Protein AF-A0A1F7QMH3-F1 (afdb_monomer)

Foldseek 3Di:
DDDDDDPDPADEAEAEPDWGKDKDAAWHKYKYWFQAQWKKKKKADPVVLMIMITTHHQPDCPSVLVSLVVCLVPHPQLLRIAIEMEHNEQEDDPPDPDHSVSSVVSVVVSVVSSCVRRNDCPPRYDYHYHDAQWTKMWMQTSNVRDIDIDIGHPDPDPDDDPDDPDDPD

Nearest PDB structures (foldseek):
  2f9z-assembly2_D  TM=7.056E-01  e=4.232E-10  Thermotoga maritima MSB8
  6a0e-assembly2_B  TM=5.539E-01  e=1.037E-04  Homo sapiens
  6a0h-assembly2_B  TM=5.345E-01  e=3.168E-04  Homo sapiens
  1rv9-assembly1_A  TM=4.535E-01  e=3.562E-03  Neisseria meningitidis
  5wol-assembly1_A  TM=2.774E-01  e=1.142E+00  Coxiella burnetii RSA 493

Secondary structure (DSSP, 8-state):
----------EEEEE-SSSEEEEEESSEEEEEEEESSSEEEEEEETTTTEEEEEEE-TT--HHHHHHHHHHHHH-S-GGG-EEEEEE---S--TT----HHHHHHHHHHHHHHHHHHHS--TTTEEEEE--SSEEEEEEEETTTTEEEEEEEE----TTPPPPP-----

Sequenc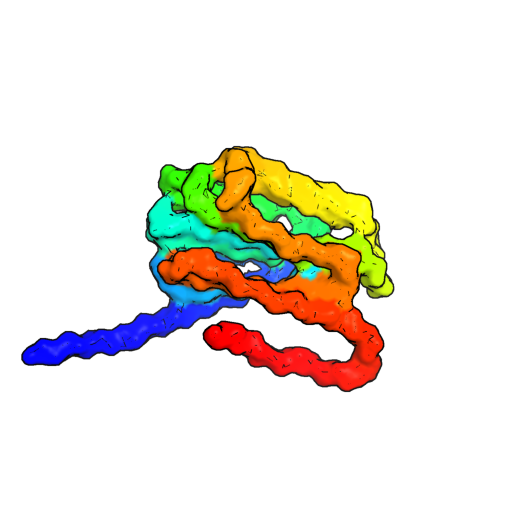e (169 aa):
MSKMSFPEEKKHIEVGGGDDWAKLKLAGVLETLGLGPCVGVGVYSKVPKIGFLGHFIVGNTEQLNTMLQDAEKEIRYPATAQLWVGGGSIAPLEDSELSNEMILEYRATIEQALEDTFGPLEGRIKRDWLNENSCIDCSLNVRTGEIHTEITPVIPDDNDPPPEHRTLY

Mean predicted aligned error: 8.27 Å

Radius of gyration: 16.83 Å; Cα contacts (8 Å, |Δi|>4): 346; chains: 1; bounding box: 57×29×47 Å

pLDDT: mean 84.66, std 18.2, range [36.84, 98.38]

Structure (mmCIF, N/CA/C/O backbone):
data_AF-A0A1F7QMH3-F1
#
_entry.id   AF-A0A1F7QMH3-F1
#
loop_
_atom_site.group_PDB
_atom_site.id
_atom_site.type_symbol
_atom_site.label_atom_id
_atom_site.label_alt_id
_atom_site.label_comp_id
_atom_site.label_asym_id
_atom_site.label_entity_id
_atom_site.label_seq_id
_atom_site.pdbx_PDB_ins_code
_atom_site.Cartn_x
_atom_site.Cartn_y
_atom_site.Cartn_z
_atom_site.occupancy
_atom_site.B_iso_or_equiv
_atom_site.auth_seq_id
_atom_site.auth_comp_id
_atom_site.auth_asym_id
_atom_site.auth_atom_id
_atom_site.pdbx_PDB_model_num
ATOM 1 N N . MET A 1 1 ? -41.278 -15.662 15.692 1.00 41.22 1 MET A N 1
ATOM 2 C CA . MET A 1 1 ? -40.803 -14.427 15.030 1.00 41.22 1 MET A CA 1
ATOM 3 C C . MET A 1 1 ? -39.423 -14.710 14.457 1.00 41.22 1 MET A C 1
ATOM 5 O O . MET A 1 1 ? -38.456 -14.705 15.208 1.00 41.22 1 MET A O 1
ATOM 9 N N . SER A 1 2 ? -39.334 -15.055 13.172 1.00 37.91 2 SER A N 1
ATOM 10 C CA . SER A 1 2 ? -38.044 -15.266 12.505 1.00 37.91 2 SER A CA 1
ATOM 11 C C . SER A 1 2 ? -37.464 -13.914 12.107 1.00 37.91 2 SER A C 1
ATOM 13 O O . SER A 1 2 ? -38.114 -13.161 11.385 1.00 37.91 2 SER A O 1
ATOM 15 N N . LYS A 1 3 ? -36.260 -13.591 12.593 1.00 42.34 3 LYS A N 1
ATOM 16 C CA . LYS A 1 3 ? -35.476 -12.466 12.074 1.00 42.34 3 LYS A CA 1
ATOM 17 C C . LYS A 1 3 ? -35.089 -12.801 10.636 1.00 42.34 3 LYS A C 1
ATOM 19 O O . LYS A 1 3 ? -34.299 -13.712 10.415 1.00 42.34 3 LYS A O 1
ATOM 24 N N . MET A 1 4 ? -35.662 -12.083 9.678 1.00 38.94 4 MET A N 1
ATOM 25 C CA . MET A 1 4 ? -35.128 -12.030 8.322 1.00 38.94 4 MET A CA 1
ATOM 26 C C . MET A 1 4 ? -33.786 -11.298 8.397 1.00 38.94 4 MET A C 1
ATOM 28 O O . MET A 1 4 ? -33.741 -10.106 8.693 1.00 38.94 4 MET A O 1
ATOM 32 N N . SER A 1 5 ? -32.688 -12.022 8.203 1.00 41.69 5 SER A N 1
ATOM 33 C CA . SER A 1 5 ? -31.398 -11.419 7.889 1.00 41.69 5 SER A CA 1
ATOM 34 C C . SER A 1 5 ? -31.404 -11.083 6.404 1.00 41.69 5 SER A C 1
ATOM 36 O O . SER A 1 5 ? -31.403 -11.986 5.568 1.00 41.69 5 SER A O 1
ATOM 38 N N . PHE A 1 6 ? -31.441 -9.796 6.078 1.00 39.28 6 PHE A N 1
ATOM 39 C CA . PHE A 1 6 ? -31.111 -9.336 4.736 1.00 39.28 6 PHE A CA 1
ATOM 40 C C . PHE A 1 6 ? -29.636 -9.679 4.475 1.00 39.28 6 PHE A C 1
ATOM 42 O O . PHE A 1 6 ? -28.812 -9.429 5.361 1.00 39.28 6 PHE A O 1
ATOM 49 N N . PRO A 1 7 ? -29.273 -10.276 3.328 1.00 45.81 7 PRO A N 1
ATOM 50 C CA . PRO A 1 7 ? -27.874 -10.341 2.945 1.00 45.81 7 PRO A CA 1
ATOM 51 C C . PRO A 1 7 ? -27.410 -8.896 2.745 1.00 45.81 7 PRO A C 1
ATOM 53 O O . PRO A 1 7 ? -27.923 -8.202 1.872 1.00 45.81 7 PRO A O 1
ATOM 56 N N . GLU A 1 8 ? -26.505 -8.409 3.597 1.00 52.53 8 GLU A N 1
ATOM 57 C CA . GLU A 1 8 ? -25.780 -7.171 3.307 1.00 52.53 8 GLU A CA 1
ATOM 58 C C . GLU A 1 8 ? -25.128 -7.348 1.933 1.00 52.53 8 GLU A C 1
ATOM 60 O O . GLU A 1 8 ? -24.309 -8.257 1.764 1.00 52.53 8 GLU A O 1
ATOM 65 N N . GLU A 1 9 ? -25.503 -6.522 0.953 1.00 49.78 9 GLU A N 1
ATOM 66 C CA . GLU A 1 9 ? -24.747 -6.415 -0.292 1.00 49.78 9 GLU A CA 1
ATOM 67 C C . GLU A 1 9 ? -23.282 -6.179 0.079 1.00 49.78 9 GLU A C 1
ATOM 69 O O . GLU A 1 9 ? -22.935 -5.194 0.739 1.00 49.78 9 GLU A O 1
ATOM 74 N N . LYS A 1 10 ? -22.411 -7.122 -0.291 1.00 62.44 10 LYS A N 1
ATOM 75 C CA . LYS A 1 10 ? -20.970 -6.932 -0.154 1.00 62.44 10 LYS A CA 1
ATOM 76 C C . LYS A 1 10 ? -20.598 -5.776 -1.078 1.00 62.44 10 LYS A C 1
ATOM 78 O O . LYS A 1 10 ? -20.605 -5.938 -2.293 1.00 62.44 10 LYS A O 1
ATOM 83 N N . LYS A 1 11 ? -20.291 -4.610 -0.509 1.00 78.25 11 LYS A N 1
ATOM 84 C CA . LYS A 1 11 ? -19.798 -3.471 -1.283 1.00 78.25 11 LYS A CA 1
ATOM 85 C C . LYS A 1 11 ? -18.439 -3.842 -1.886 1.00 78.25 11 LYS A C 1
ATOM 87 O O . LYS A 1 11 ? -17.523 -4.177 -1.140 1.00 78.25 11 LYS A O 1
ATOM 92 N N . HIS A 1 12 ? -18.330 -3.805 -3.208 1.00 83.00 12 HIS A N 1
ATOM 93 C CA . HIS A 1 12 ? -17.076 -3.985 -3.937 1.00 83.00 12 HIS A CA 1
ATOM 94 C C . HIS A 1 12 ? -16.700 -2.645 -4.576 1.00 83.00 12 HIS A C 1
ATOM 96 O O . HIS A 1 12 ? -17.570 -1.991 -5.154 1.00 83.00 12 HIS A O 1
ATOM 102 N N . ILE A 1 13 ? -15.458 -2.197 -4.398 1.00 85.19 13 ILE A N 1
ATOM 103 C CA . ILE A 1 13 ? -14.935 -0.974 -5.014 1.00 85.19 13 ILE A CA 1
ATOM 104 C C . ILE A 1 13 ? -13.633 -1.331 -5.724 1.00 85.19 13 ILE A C 1
ATOM 106 O O . ILE A 1 13 ? -12.666 -1.704 -5.065 1.00 85.19 13 ILE A O 1
ATOM 110 N N . GLU A 1 14 ? -13.628 -1.169 -7.041 1.00 84.25 14 GLU A N 1
ATOM 111 C CA . GLU A 1 14 ? -12.420 -1.209 -7.858 1.00 84.25 14 GLU A CA 1
ATOM 112 C C . GLU A 1 14 ? -11.761 0.176 -7.847 1.00 84.25 14 GLU A C 1
ATOM 114 O O . GLU A 1 14 ? -12.428 1.200 -8.025 1.00 84.25 14 GLU A O 1
ATOM 119 N N . VAL A 1 15 ? -10.457 0.202 -7.598 1.00 80.94 15 VAL A N 1
ATOM 120 C CA . VAL A 1 15 ? -9.587 1.371 -7.691 1.00 80.94 15 VAL A CA 1
ATOM 121 C C . VAL A 1 15 ? -8.932 1.315 -9.062 1.00 80.94 15 VAL A C 1
ATOM 123 O O . VAL A 1 15 ? -8.080 0.464 -9.318 1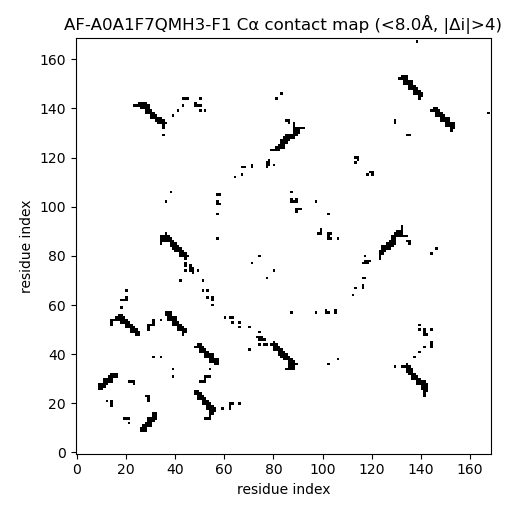.00 80.94 15 VAL A O 1
ATOM 126 N N . GLY A 1 16 ? -9.380 2.195 -9.955 1.00 72.81 16 GLY A N 1
ATOM 127 C CA . GLY A 1 16 ? -8.867 2.259 -11.317 1.00 72.81 16 GLY A CA 1
ATOM 128 C C . GLY A 1 16 ? -7.410 2.723 -11.374 1.00 72.81 16 GLY A C 1
ATOM 129 O O . GLY A 1 16 ? -6.897 3.354 -10.450 1.00 72.81 16 GLY A O 1
ATOM 130 N N . GLY A 1 17 ? -6.748 2.438 -12.496 1.00 66.44 17 GLY A N 1
ATOM 131 C CA . GLY A 1 17 ? -5.461 3.055 -12.815 1.00 66.44 17 GLY A CA 1
ATOM 132 C C . GLY A 1 17 ? -5.614 4.565 -13.030 1.00 66.44 17 GLY A C 1
ATOM 133 O O . GLY A 1 17 ? -6.639 5.020 -13.537 1.00 66.44 17 GLY A O 1
ATOM 134 N N . GLY A 1 18 ? -4.592 5.344 -12.665 1.00 72.00 18 GLY A N 1
ATOM 135 C CA . GLY A 1 18 ? -4.624 6.806 -12.813 1.00 72.00 18 GLY A CA 1
ATOM 136 C C . GLY A 1 18 ? -4.284 7.610 -11.561 1.00 72.00 18 GLY A C 1
ATOM 137 O O . GLY A 1 18 ? -4.677 8.769 -11.500 1.00 72.00 18 GLY A O 1
ATOM 138 N N . ASP A 1 19 ? -3.549 7.023 -10.609 1.00 82.88 19 ASP A N 1
ATOM 139 C CA . ASP A 1 19 ? -3.194 7.666 -9.337 1.00 82.88 19 ASP A CA 1
ATOM 140 C C . ASP A 1 19 ? -4.435 7.939 -8.471 1.00 82.88 19 ASP A C 1
ATOM 142 O O . ASP A 1 19 ? -4.782 9.079 -8.183 1.00 82.88 19 ASP A O 1
ATOM 146 N N . ASP A 1 20 ? -5.146 6.876 -8.089 1.00 92.38 20 ASP A N 1
ATOM 147 C CA . ASP A 1 20 ? -6.406 6.958 -7.338 1.00 92.38 20 ASP A CA 1
ATOM 148 C C . ASP A 1 20 ? -6.393 6.026 -6.119 1.00 92.38 20 ASP A C 1
ATOM 150 O O . ASP A 1 20 ? -5.569 5.112 -5.998 1.00 92.38 20 ASP A O 1
ATOM 154 N N . TRP A 1 21 ? -7.309 6.260 -5.183 1.00 97.00 21 TRP A N 1
ATOM 155 C CA . TRP A 1 21 ? -7.466 5.442 -3.990 1.00 97.00 21 TRP A CA 1
ATOM 156 C C . TRP A 1 21 ? -8.901 5.435 -3.475 1.00 97.00 21 TRP A C 1
ATOM 158 O O . TRP A 1 21 ? -9.675 6.379 -3.624 1.00 97.00 21 TRP A O 1
ATOM 168 N N . ALA A 1 22 ? -9.251 4.352 -2.789 1.00 96.56 22 ALA A N 1
ATOM 169 C CA . ALA A 1 22 ? -10.549 4.188 -2.164 1.00 96.56 22 ALA A CA 1
ATOM 170 C C . ALA A 1 22 ? -10.431 3.872 -0.676 1.00 96.56 22 ALA A C 1
ATOM 172 O O . ALA A 1 22 ? -9.462 3.291 -0.185 1.00 96.56 22 ALA A O 1
ATOM 173 N N . LYS A 1 23 ? -11.501 4.221 0.036 1.00 96.12 23 LYS A N 1
ATOM 174 C CA . LYS A 1 23 ? -11.716 3.929 1.452 1.00 96.12 23 LYS A CA 1
ATOM 175 C C . LYS A 1 23 ? -13.013 3.162 1.634 1.00 96.12 23 LYS A C 1
ATOM 177 O O . LYS A 1 23 ? -14.039 3.479 1.025 1.00 96.12 23 LYS A O 1
ATOM 182 N N . LEU A 1 24 ? -13.006 2.217 2.568 1.00 95.56 24 LEU A N 1
ATOM 183 C CA . LEU A 1 24 ? -14.193 1.460 2.940 1.00 95.56 24 LEU A CA 1
ATOM 184 C C . LEU A 1 24 ? -14.236 1.164 4.445 1.00 95.56 24 LEU A C 1
ATOM 186 O O . LEU A 1 24 ? -13.216 0.894 5.071 1.00 95.56 24 LEU A O 1
ATOM 190 N N . LYS A 1 25 ? -15.438 1.202 5.034 1.00 92.25 25 LYS A N 1
ATOM 191 C CA . LYS A 1 25 ? -15.704 0.878 6.447 1.00 92.25 25 LYS A CA 1
ATOM 192 C C . LYS A 1 25 ? -16.576 -0.374 6.562 1.00 92.25 25 LYS A C 1
ATOM 194 O O . LYS A 1 25 ? -17.423 -0.616 5.706 1.00 92.25 25 LYS A O 1
ATOM 199 N N . LEU A 1 26 ? -16.427 -1.100 7.674 1.00 80.75 26 LEU A N 1
ATOM 200 C CA . LEU A 1 26 ? -17.253 -2.239 8.115 1.00 80.75 26 LEU A CA 1
ATOM 201 C C . LEU A 1 26 ? -17.134 -3.529 7.289 1.00 80.75 26 LEU A C 1
ATOM 203 O O . LEU A 1 26 ? -16.694 -4.548 7.827 1.00 80.75 26 LEU A O 1
ATOM 207 N N . ALA A 1 27 ? -17.589 -3.534 6.036 1.00 82.81 27 ALA A N 1
ATOM 208 C CA . ALA A 1 27 ? -17.649 -4.748 5.231 1.00 82.81 27 ALA A CA 1
ATOM 209 C C . ALA A 1 27 ? -17.642 -4.467 3.728 1.00 82.81 27 ALA A C 1
ATOM 211 O O . ALA A 1 27 ? -18.449 -3.691 3.223 1.00 82.81 27 ALA A O 1
ATOM 212 N N . GLY A 1 28 ? -16.773 -5.191 3.031 1.00 90.75 28 GLY A N 1
ATOM 213 C CA . GLY A 1 28 ? -16.681 -5.227 1.581 1.00 90.75 28 GLY A CA 1
ATOM 214 C C . GLY A 1 28 ? -15.238 -5.433 1.135 1.00 90.75 28 GLY A C 1
ATOM 215 O O . GLY A 1 28 ? -14.376 -5.726 1.970 1.00 90.75 28 GLY A O 1
ATOM 216 N N . VAL A 1 29 ? -15.009 -5.311 -0.164 1.00 94.44 29 VAL A N 1
ATOM 217 C CA . VAL A 1 29 ? -13.710 -5.540 -0.800 1.00 94.44 29 VAL A CA 1
ATOM 218 C C . VAL A 1 29 ? -13.282 -4.258 -1.506 1.00 94.44 29 VAL A C 1
ATOM 220 O O . VAL A 1 29 ? -14.098 -3.613 -2.168 1.00 94.44 29 VAL A O 1
ATOM 223 N N . LEU A 1 30 ? -12.029 -3.870 -1.299 1.00 96.06 30 LEU A N 1
ATOM 224 C CA . LEU A 1 30 ? -11.327 -2.913 -2.146 1.00 96.06 30 LEU A CA 1
ATOM 225 C C . LEU A 1 30 ? -10.436 -3.717 -3.085 1.00 96.06 30 LEU A C 1
ATOM 227 O O . LEU A 1 30 ? -9.751 -4.617 -2.607 1.00 96.06 30 LEU A O 1
ATOM 231 N N . GLU A 1 31 ? -10.432 -3.402 -4.369 1.00 95.81 31 GLU A N 1
ATOM 232 C CA . GLU A 1 31 ? -9.641 -4.116 -5.369 1.00 95.81 31 GLU A CA 1
ATOM 233 C C . GLU A 1 31 ? -8.859 -3.137 -6.240 1.00 95.81 31 GLU A C 1
ATOM 235 O O . GLU A 1 31 ? -9.332 -2.040 -6.517 1.00 95.81 31 GLU A O 1
ATOM 240 N N . THR A 1 32 ? -7.654 -3.517 -6.643 1.00 94.62 32 THR A N 1
ATOM 241 C CA . THR A 1 32 ? -6.866 -2.838 -7.672 1.00 94.62 32 THR A CA 1
ATOM 242 C C . THR A 1 32 ? -6.236 -3.896 -8.562 1.00 94.62 32 THR A C 1
ATOM 244 O O . THR A 1 32 ? -5.787 -4.933 -8.068 1.00 94.62 32 THR A O 1
ATOM 247 N N . LEU A 1 33 ? -6.227 -3.645 -9.867 1.00 92.81 33 LEU A N 1
ATOM 248 C CA . LEU A 1 33 ? -5.803 -4.605 -10.880 1.00 92.81 33 LEU A CA 1
ATOM 249 C C . LEU A 1 33 ? -4.625 -4.051 -11.687 1.00 92.81 33 LEU A C 1
ATOM 251 O O . LEU A 1 33 ? -4.460 -2.836 -11.830 1.00 92.81 33 LEU A O 1
ATOM 255 N N . GLY A 1 34 ? -3.827 -4.949 -12.254 1.00 90.50 34 GLY A N 1
ATOM 256 C CA . GLY A 1 34 ? -2.835 -4.635 -13.272 1.00 90.50 34 GLY A CA 1
ATOM 257 C C . GLY A 1 34 ? -1.657 -3.804 -12.770 1.00 90.50 34 GLY A C 1
ATOM 258 O O . GLY A 1 34 ? -1.144 -2.974 -13.520 1.00 90.50 34 GLY A O 1
ATOM 259 N N . LEU A 1 35 ? -1.208 -3.992 -11.523 1.00 91.56 35 LEU A N 1
ATOM 260 C CA . LEU A 1 35 ? -0.046 -3.272 -10.991 1.00 91.56 35 LEU A CA 1
ATOM 261 C C . LEU A 1 35 ? 1.252 -3.839 -11.581 1.00 91.56 35 LEU A C 1
ATOM 263 O O . LEU A 1 35 ? 1.930 -4.659 -10.962 1.00 91.56 35 LEU A O 1
ATOM 267 N N . GLY A 1 36 ? 1.571 -3.421 -12.805 1.00 89.69 36 GLY A N 1
ATOM 268 C CA . GLY A 1 36 ? 2.874 -3.626 -13.434 1.00 89.69 36 GLY A CA 1
ATOM 269 C C . GLY A 1 36 ? 3.880 -2.610 -12.887 1.00 89.69 36 GLY A C 1
ATOM 270 O O . GLY A 1 36 ? 4.357 -2.782 -11.766 1.00 89.69 36 GLY A O 1
ATOM 271 N N . PRO A 1 37 ? 4.192 -1.522 -13.617 1.00 89.19 37 PRO A N 1
ATOM 272 C CA . PRO A 1 37 ? 5.086 -0.471 -13.124 1.00 89.19 37 PRO A CA 1
ATOM 273 C C . PRO A 1 37 ? 4.447 0.391 -12.022 1.00 89.19 37 PRO A C 1
ATOM 275 O O . PRO A 1 37 ? 5.166 0.994 -11.232 1.00 89.19 37 PRO A O 1
ATOM 278 N N . CYS A 1 38 ? 3.115 0.445 -11.938 1.00 92.88 38 CYS A N 1
ATOM 279 C CA . CYS A 1 38 ? 2.395 1.122 -10.859 1.00 92.88 38 CYS A CA 1
ATOM 280 C C . CYS A 1 38 ? 2.575 0.403 -9.517 1.00 92.88 38 CYS A C 1
ATOM 282 O O . CYS A 1 38 ? 2.837 -0.800 -9.473 1.00 92.88 38 CYS A O 1
ATOM 284 N N . VAL A 1 39 ? 2.379 1.125 -8.413 1.00 95.56 39 VAL A N 1
ATOM 285 C CA . VAL A 1 39 ? 2.470 0.570 -7.059 1.00 95.56 39 VAL A CA 1
ATOM 286 C C . VAL A 1 39 ? 1.118 0.606 -6.363 1.00 95.56 39 VAL A C 1
ATOM 288 O O . VAL A 1 39 ? 0.468 1.645 -6.279 1.00 95.56 39 VAL A O 1
ATOM 291 N N . GLY A 1 40 ? 0.719 -0.535 -5.815 1.00 97.31 40 GLY A N 1
ATOM 292 C CA . GLY A 1 40 ? -0.419 -0.638 -4.919 1.00 97.31 40 GLY A CA 1
ATOM 293 C C . GLY A 1 40 ? -0.004 -0.408 -3.472 1.00 97.31 40 GLY A C 1
ATOM 294 O O . GLY A 1 40 ? 1.026 -0.927 -3.038 1.00 97.31 40 GLY A O 1
ATOM 295 N N . VAL A 1 41 ? -0.819 0.325 -2.709 1.00 98.38 41 VAL A N 1
ATOM 296 C CA . VAL A 1 41 ? -0.643 0.468 -1.253 1.00 98.38 41 VAL A CA 1
ATOM 297 C C . VAL A 1 41 ? -1.958 0.184 -0.546 1.00 98.38 41 VAL A C 1
ATOM 299 O O . VAL A 1 41 ? -2.982 0.788 -0.856 1.00 98.38 41 VAL A O 1
ATOM 302 N N . GLY A 1 42 ? -1.924 -0.731 0.419 1.00 98.06 42 GLY A N 1
ATOM 303 C CA . GLY A 1 42 ? -3.066 -1.141 1.225 1.00 98.06 42 GLY A CA 1
ATOM 304 C C . GLY A 1 42 ? -2.840 -0.842 2.702 1.00 98.06 42 GLY A C 1
ATOM 305 O O . GLY A 1 42 ? -1.783 -1.148 3.253 1.00 98.06 42 GLY A O 1
ATOM 306 N N . VAL A 1 43 ? -3.851 -0.281 3.363 1.00 98.19 43 VAL A N 1
ATOM 307 C CA . VAL A 1 43 ? -3.851 -0.033 4.810 1.00 98.19 43 VAL A CA 1
ATOM 308 C C . VAL A 1 43 ? -5.139 -0.577 5.399 1.00 98.19 43 VAL A C 1
ATOM 310 O O . VAL A 1 43 ? -6.232 -0.196 4.987 1.00 98.19 43 VAL A O 1
ATOM 313 N N . TYR A 1 44 ? -5.032 -1.429 6.412 1.00 97.56 44 TYR A N 1
ATOM 314 C CA . TYR A 1 44 ? -6.183 -1.939 7.143 1.00 97.56 44 TYR A CA 1
ATOM 315 C C . TYR A 1 44 ? -6.023 -1.738 8.645 1.00 97.56 44 TYR A C 1
ATOM 317 O O . TYR A 1 44 ? -4.995 -2.061 9.236 1.00 97.56 44 TYR A O 1
ATOM 325 N N . SER A 1 45 ? -7.088 -1.270 9.292 1.00 96.06 45 SER A N 1
ATOM 326 C CA . SER A 1 45 ? -7.190 -1.246 10.746 1.00 96.06 45 SER A CA 1
ATOM 327 C C . SER A 1 45 ? -8.414 -2.011 11.215 1.00 96.06 45 SER A C 1
ATOM 329 O O . SER A 1 45 ? -9.546 -1.674 10.871 1.00 96.06 45 SER A O 1
ATOM 331 N N . LYS A 1 46 ? -8.199 -2.985 12.106 1.00 93.62 46 LYS A N 1
ATOM 332 C CA . LYS A 1 46 ? -9.261 -3.783 12.738 1.00 93.62 46 LYS A CA 1
ATOM 333 C C . LYS A 1 46 ? -10.176 -2.962 13.654 1.00 93.62 46 LYS A C 1
ATOM 335 O O . LYS A 1 46 ? -11.324 -3.347 13.871 1.00 93.62 46 LYS A O 1
ATOM 340 N N . VAL A 1 47 ? -9.687 -1.840 14.190 1.00 91.12 47 VAL A N 1
ATOM 341 C CA . VAL A 1 47 ? -10.436 -0.917 15.059 1.00 91.12 47 VAL A CA 1
ATOM 342 C C . VAL A 1 47 ? -10.103 0.514 14.613 1.00 91.12 47 VAL A C 1
ATOM 344 O O . VAL A 1 47 ? -9.044 1.025 14.979 1.00 91.12 47 VAL A O 1
ATOM 347 N N . PRO A 1 48 ? -10.966 1.167 13.809 1.00 91.38 48 PRO A N 1
ATOM 348 C CA . PRO A 1 48 ? -12.428 0.995 13.755 1.00 91.38 48 PRO A CA 1
ATOM 349 C C . PRO A 1 48 ? -12.996 0.028 12.690 1.00 91.38 48 PRO A C 1
ATOM 351 O O . PRO A 1 48 ? -14.197 0.075 12.442 1.00 91.38 48 PRO A O 1
ATOM 354 N N . LYS A 1 49 ? -12.194 -0.861 12.091 1.00 94.12 49 LYS A N 1
ATOM 355 C CA . LYS A 1 49 ? -12.573 -1.703 10.935 1.00 94.12 49 LYS A CA 1
ATOM 356 C C . LYS A 1 49 ? -12.771 -0.869 9.671 1.00 94.12 49 LYS A C 1
ATOM 358 O O . LYS A 1 49 ? -13.890 -0.609 9.218 1.00 94.12 49 LYS A O 1
ATOM 363 N N . ILE A 1 50 ? -11.638 -0.439 9.136 1.00 96.12 50 ILE A N 1
ATOM 364 C CA . ILE A 1 50 ? -11.523 0.437 7.976 1.00 96.12 50 ILE A CA 1
ATOM 365 C C . ILE A 1 50 ? -10.363 -0.031 7.100 1.00 96.12 50 ILE A C 1
ATOM 367 O O . ILE A 1 50 ? -9.345 -0.489 7.623 1.00 96.12 50 ILE A O 1
ATOM 371 N N . GLY A 1 51 ? -10.544 0.059 5.787 1.00 97.50 51 GLY A N 1
ATOM 372 C CA . GLY A 1 51 ? -9.529 -0.250 4.792 1.00 97.50 51 GLY A CA 1
ATOM 373 C C . GLY A 1 51 ? -9.347 0.902 3.813 1.00 97.50 51 GLY A C 1
ATOM 374 O O . GLY A 1 51 ? -10.308 1.613 3.504 1.00 97.50 51 GLY A O 1
ATOM 375 N N . PHE A 1 52 ? -8.119 1.039 3.337 1.00 98.25 52 PHE A N 1
ATOM 376 C CA . PHE A 1 52 ? -7.686 1.941 2.284 1.00 98.25 52 PHE A CA 1
ATOM 377 C C . PHE A 1 52 ? -6.896 1.120 1.272 1.00 98.25 52 PHE A C 1
ATOM 379 O O . PHE A 1 52 ? -6.119 0.246 1.666 1.00 98.25 52 PHE A O 1
ATOM 386 N N . LEU A 1 53 ? -7.105 1.387 -0.008 1.00 98.31 53 LEU A N 1
ATOM 387 C CA . LEU A 1 53 ? -6.352 0.774 -1.093 1.00 98.31 53 LEU A CA 1
ATOM 388 C C . LEU A 1 53 ? -6.149 1.824 -2.174 1.00 98.31 53 LEU A C 1
ATOM 390 O O . LEU A 1 53 ? -7.106 2.503 -2.542 1.00 98.31 53 LEU A O 1
ATOM 394 N N . GLY A 1 54 ? -4.923 1.952 -2.660 1.00 97.31 54 GLY A N 1
ATOM 395 C CA . GLY A 1 54 ? -4.582 2.878 -3.730 1.00 97.31 54 GLY A CA 1
ATOM 396 C C . GLY A 1 54 ? -3.760 2.228 -4.829 1.00 97.31 54 GLY A C 1
ATOM 397 O O . GLY A 1 54 ? -3.098 1.213 -4.600 1.00 97.31 54 GLY A O 1
ATOM 398 N N . HIS A 1 55 ? -3.829 2.837 -6.008 1.00 97.12 55 HIS A N 1
ATOM 399 C CA . HIS A 1 55 ? -3.098 2.493 -7.219 1.00 97.12 55 HIS A CA 1
ATOM 400 C C . HIS A 1 55 ? -2.330 3.737 -7.668 1.00 97.12 55 HIS A C 1
ATOM 402 O O . HIS A 1 55 ? -2.915 4.651 -8.247 1.00 97.12 55 HIS A O 1
ATOM 408 N N . PHE A 1 56 ? -1.021 3.763 -7.431 1.00 95.19 56 PHE A N 1
ATOM 409 C CA . PHE A 1 56 ? -0.196 4.954 -7.625 1.00 95.19 56 PHE A CA 1
ATOM 410 C C . PHE A 1 56 ? 0.771 4.796 -8.791 1.00 95.19 56 PHE A C 1
ATOM 412 O O . PHE A 1 56 ? 1.403 3.749 -8.971 1.00 95.19 56 PHE A O 1
ATOM 419 N N . ILE A 1 57 ? 0.896 5.860 -9.579 1.00 91.88 57 ILE A N 1
ATOM 420 C CA . ILE A 1 57 ? 1.850 5.921 -10.685 1.00 91.88 57 ILE A CA 1
ATOM 421 C C . ILE A 1 57 ? 3.208 6.354 -10.126 1.00 91.88 57 ILE A C 1
ATOM 423 O O . ILE A 1 57 ? 3.306 7.308 -9.351 1.00 91.88 57 ILE A O 1
ATOM 427 N N . VAL A 1 58 ? 4.271 5.661 -10.538 1.00 87.94 58 VAL A N 1
ATOM 428 C CA . VAL A 1 58 ? 5.645 5.979 -10.129 1.00 87.94 58 VAL A CA 1
ATOM 429 C C . VAL A 1 58 ? 5.970 7.439 -10.435 1.00 87.94 58 VAL A C 1
ATOM 431 O O . VAL A 1 58 ? 5.732 7.930 -11.536 1.00 87.94 58 VAL A O 1
ATOM 434 N N . GLY A 1 59 ? 6.541 8.126 -9.448 1.00 83.44 59 GLY A N 1
ATOM 435 C CA . GLY A 1 59 ? 6.947 9.527 -9.564 1.00 83.44 59 GLY A CA 1
ATOM 436 C C . GLY A 1 59 ? 5.905 10.544 -9.089 1.00 83.44 59 GLY A C 1
ATOM 437 O O . GLY A 1 59 ? 6.268 11.706 -8.920 1.00 83.44 59 GLY A O 1
ATOM 438 N N . ASN A 1 60 ? 4.664 10.137 -8.791 1.00 87.50 60 ASN A N 1
ATOM 439 C CA . ASN A 1 60 ? 3.689 10.993 -8.107 1.00 87.50 60 ASN A CA 1
ATOM 440 C C . ASN A 1 60 ? 3.388 10.469 -6.698 1.00 87.50 60 ASN A C 1
ATOM 442 O O . ASN A 1 60 ? 3.086 9.296 -6.519 1.00 87.50 60 ASN A O 1
ATOM 446 N N . THR A 1 61 ? 3.468 11.322 -5.676 1.00 91.62 61 THR A N 1
ATOM 447 C CA . THR A 1 61 ? 3.139 10.953 -4.285 1.00 91.62 61 THR A CA 1
ATOM 448 C C . THR A 1 61 ? 1.983 11.761 -3.707 1.00 91.62 61 THR A C 1
ATOM 450 O O . THR A 1 61 ? 1.620 11.556 -2.552 1.00 91.62 61 THR A O 1
ATOM 453 N N . GLU A 1 62 ? 1.374 12.674 -4.467 1.00 94.06 62 GLU A N 1
ATOM 454 C CA . GLU A 1 62 ? 0.328 13.561 -3.945 1.00 94.06 62 GLU A CA 1
ATOM 455 C C . GLU A 1 62 ? -0.897 12.779 -3.445 1.00 94.06 62 GLU A C 1
ATOM 457 O O . GLU A 1 62 ? -1.350 12.974 -2.310 1.00 94.06 62 GLU A O 1
ATOM 462 N N . GLN A 1 63 ? -1.402 11.847 -4.259 1.00 95.56 63 GLN A N 1
ATOM 463 C CA . GLN A 1 63 ? -2.571 11.041 -3.902 1.00 95.56 63 GLN A CA 1
ATOM 464 C C . GLN A 1 63 ? -2.244 10.008 -2.827 1.00 95.56 63 GLN A C 1
ATOM 466 O O . GLN A 1 63 ? -3.041 9.812 -1.908 1.00 95.56 63 GLN A O 1
ATOM 471 N N . LEU A 1 64 ? -1.036 9.438 -2.858 1.00 96.19 64 LEU A N 1
ATOM 472 C CA . LEU A 1 64 ? -0.527 8.586 -1.783 1.00 96.19 64 LEU A CA 1
ATOM 473 C C . LEU A 1 64 ? -0.546 9.331 -0.447 1.00 96.19 64 LEU A C 1
ATOM 475 O O . LEU A 1 64 ? -1.142 8.862 0.519 1.00 96.19 64 LEU A O 1
ATOM 479 N N . ASN A 1 65 ? 0.059 10.517 -0.395 1.00 97.12 65 ASN A N 1
ATOM 480 C CA . ASN A 1 65 ? 0.126 11.319 0.822 1.00 97.12 65 ASN A CA 1
ATOM 481 C C . ASN A 1 65 ? -1.273 11.702 1.316 1.00 97.12 65 ASN A C 1
ATOM 483 O O . ASN A 1 65 ? -1.531 11.677 2.519 1.00 97.12 65 ASN A O 1
ATOM 487 N N . THR A 1 66 ? -2.195 12.001 0.400 1.00 97.62 66 THR A N 1
ATOM 488 C CA . THR A 1 66 ? -3.595 12.285 0.742 1.00 97.62 66 THR A CA 1
ATOM 489 C C . THR A 1 66 ? -4.283 11.062 1.357 1.00 97.62 66 THR A C 1
ATOM 491 O O . THR A 1 66 ? -4.923 11.191 2.405 1.00 97.62 66 THR A O 1
ATOM 494 N N . MET A 1 67 ? -4.103 9.872 0.772 1.00 98.06 67 MET A N 1
ATOM 495 C CA . MET A 1 67 ? -4.614 8.613 1.324 1.00 98.06 67 MET A CA 1
ATOM 496 C C . MET A 1 67 ? -4.047 8.345 2.725 1.00 98.06 67 MET A C 1
ATOM 498 O O . MET A 1 67 ? -4.800 8.019 3.644 1.00 98.06 67 MET A O 1
ATOM 502 N N . LEU A 1 68 ? -2.731 8.496 2.904 1.00 98.06 68 LEU A N 1
ATOM 503 C CA . LEU A 1 68 ? -2.049 8.244 4.177 1.00 98.06 68 LEU A CA 1
ATOM 504 C C . LEU A 1 68 ? -2.511 9.208 5.274 1.00 98.06 68 LEU A C 1
ATOM 506 O O . LEU A 1 68 ? -2.797 8.769 6.387 1.00 98.06 68 LEU A O 1
ATOM 510 N N . GLN A 1 69 ? -2.682 10.492 4.955 1.00 97.75 69 GLN A N 1
ATOM 511 C CA . GLN A 1 69 ? -3.229 11.480 5.890 1.00 97.75 69 GLN A CA 1
ATOM 512 C C . GLN A 1 69 ? -4.678 11.177 6.285 1.00 97.75 69 GLN A C 1
ATOM 514 O O . GLN A 1 69 ? -5.072 11.421 7.427 1.00 97.75 69 GLN A O 1
ATOM 519 N N . ASP A 1 70 ? -5.504 10.688 5.356 1.00 97.81 70 ASP A N 1
ATOM 520 C CA . ASP A 1 70 ? -6.877 10.285 5.672 1.00 97.81 70 ASP A CA 1
ATOM 521 C C . ASP A 1 70 ? -6.884 9.035 6.565 1.00 97.81 70 ASP A C 1
ATOM 523 O O . ASP A 1 70 ? -7.588 8.985 7.577 1.00 97.81 70 ASP A O 1
ATOM 527 N N . ALA A 1 71 ? -6.022 8.064 6.263 1.00 97.38 71 ALA A N 1
ATOM 528 C CA . ALA A 1 71 ? -5.840 6.871 7.077 1.00 97.38 71 ALA A CA 1
ATOM 529 C C . ALA A 1 71 ? -5.346 7.195 8.494 1.00 97.38 71 ALA A C 1
ATOM 531 O O . ALA A 1 71 ? -5.908 6.677 9.459 1.00 97.38 71 ALA A O 1
ATOM 532 N N . GLU A 1 72 ? -4.369 8.088 8.648 1.00 96.38 72 GLU A N 1
ATOM 533 C CA . GLU A 1 72 ? -3.863 8.537 9.950 1.00 96.38 72 GLU A CA 1
ATOM 534 C C . GLU A 1 72 ? -4.968 9.177 10.807 1.00 96.38 72 GLU A C 1
ATOM 536 O O . GLU A 1 72 ? -5.104 8.867 11.992 1.00 96.38 72 GLU A O 1
ATOM 541 N N . LYS A 1 73 ? -5.813 10.024 10.203 1.00 96.69 73 LYS A N 1
ATOM 542 C CA . LYS A 1 73 ? -6.926 10.694 10.900 1.00 96.69 73 LYS A CA 1
ATOM 543 C C . LYS A 1 73 ? -8.003 9.721 11.371 1.00 96.69 73 LYS A C 1
ATOM 545 O O . LYS A 1 73 ? -8.636 9.950 12.403 1.00 96.69 73 LYS A O 1
ATOM 550 N N . GLU A 1 74 ? -8.260 8.669 10.599 1.00 96.56 74 GLU A N 1
ATOM 551 C CA . GLU A 1 74 ? -9.354 7.731 10.862 1.00 96.56 74 GLU A CA 1
ATOM 552 C C . GLU A 1 74 ? -8.935 6.519 11.706 1.00 96.56 74 GLU A C 1
ATOM 554 O O . GLU A 1 74 ? -9.758 5.926 12.418 1.00 96.56 74 GLU A O 1
ATOM 559 N N . ILE A 1 75 ? -7.661 6.130 11.650 1.00 95.62 75 ILE A N 1
ATOM 560 C CA . ILE A 1 75 ? -7.138 4.980 12.379 1.00 95.62 75 ILE A CA 1
ATOM 561 C C . ILE A 1 75 ? -6.733 5.411 13.786 1.00 95.62 75 ILE A C 1
ATOM 563 O O . ILE A 1 75 ? -5.711 6.043 14.017 1.00 95.62 75 ILE A O 1
ATOM 567 N N . ARG A 1 76 ? -7.512 4.965 14.774 1.00 91.56 76 ARG A N 1
ATOM 568 C CA . ARG A 1 76 ? -7.268 5.273 16.191 1.00 91.56 76 ARG A CA 1
ATOM 569 C C . ARG A 1 76 ? -5.914 4.775 16.713 1.00 91.56 76 ARG A C 1
ATOM 571 O O . ARG A 1 76 ? -5.365 5.367 17.638 1.00 91.56 76 ARG A O 1
ATOM 578 N N . TYR A 1 77 ? -5.416 3.666 16.169 1.00 92.50 77 TYR A N 1
ATOM 579 C CA . TYR A 1 77 ? -4.173 3.021 16.597 1.00 92.50 77 TYR A CA 1
ATOM 580 C C . TYR A 1 77 ? -3.273 2.721 15.384 1.00 92.50 77 TYR A C 1
ATOM 582 O O . TYR A 1 77 ? -3.217 1.564 14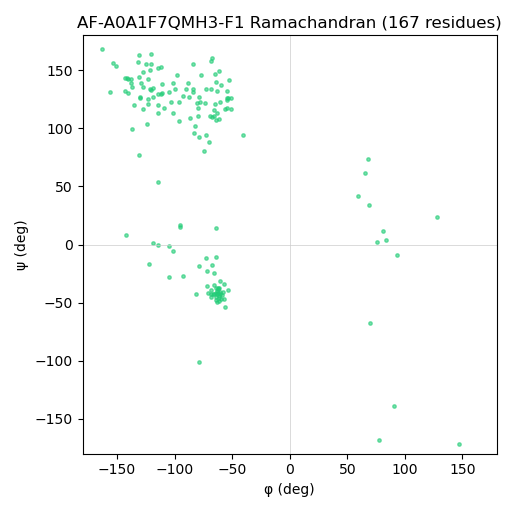.951 1.00 92.50 77 TYR A O 1
ATOM 590 N N . PRO A 1 78 ? -2.578 3.733 14.826 1.00 92.06 78 PRO A N 1
ATOM 591 C CA . PRO A 1 78 ? -1.777 3.602 13.600 1.00 92.06 78 PRO A CA 1
ATOM 592 C C . PRO A 1 78 ? -0.743 2.466 13.658 1.00 92.06 78 PRO A C 1
ATOM 594 O O . PRO A 1 78 ? -0.627 1.671 12.728 1.00 92.06 78 PRO A O 1
ATOM 597 N N . ALA A 1 79 ? -0.097 2.283 14.812 1.00 90.81 79 ALA A N 1
ATOM 598 C CA . ALA A 1 79 ? 0.879 1.215 15.052 1.00 90.81 79 ALA A CA 1
ATOM 599 C C . ALA A 1 79 ? 0.304 -0.218 14.990 1.00 90.81 79 ALA A C 1
ATOM 601 O O . ALA A 1 79 ? 1.054 -1.189 14.999 1.00 90.81 79 ALA A O 1
ATOM 602 N N . THR A 1 80 ? -1.023 -0.374 14.947 1.00 91.69 80 THR A N 1
ATOM 603 C CA . THR A 1 80 ? -1.694 -1.683 14.823 1.00 91.69 80 THR A CA 1
ATOM 604 C C . THR A 1 80 ? -2.252 -1.941 13.427 1.00 91.69 80 THR A C 1
ATOM 606 O O . THR A 1 80 ? -2.831 -3.003 13.193 1.00 91.69 80 THR A O 1
ATOM 609 N N . ALA A 1 81 ? -2.101 -0.981 12.510 1.00 95.81 81 ALA A N 1
ATOM 610 C CA . ALA A 1 81 ? -2.516 -1.158 11.131 1.00 95.81 81 ALA A CA 1
ATOM 611 C C . ALA A 1 81 ? -1.691 -2.270 10.464 1.00 95.81 81 ALA A C 1
ATOM 613 O O . ALA A 1 81 ? -0.482 -2.385 10.693 1.00 95.81 81 ALA A O 1
ATOM 614 N N . GLN A 1 82 ? -2.375 -3.079 9.659 1.00 96.44 82 GLN A N 1
ATOM 615 C CA . GLN A 1 82 ? -1.776 -4.026 8.728 1.00 96.44 82 GLN A CA 1
ATOM 616 C C . GLN A 1 82 ? -1.577 -3.310 7.399 1.00 96.44 82 GLN A C 1
ATOM 618 O O . GLN A 1 82 ? -2.474 -2.600 6.938 1.00 96.44 82 GLN A O 1
ATOM 623 N N . LEU A 1 83 ? -0.400 -3.482 6.816 1.00 98.00 83 LEU A N 1
ATOM 624 C CA . LEU A 1 83 ? 0.035 -2.738 5.645 1.00 98.00 83 LEU A CA 1
ATOM 625 C C . LEU A 1 83 ? 0.358 -3.707 4.512 1.00 98.00 83 LEU A C 1
ATOM 627 O O . LEU A 1 83 ? 0.804 -4.835 4.740 1.00 98.00 83 LEU A O 1
ATOM 631 N N . TRP A 1 84 ? 0.163 -3.251 3.288 1.00 98.25 84 TRP A N 1
ATOM 632 C CA . TRP A 1 84 ? 0.557 -3.973 2.093 1.00 98.25 84 TRP A CA 1
ATOM 633 C C . TRP A 1 84 ? 1.108 -3.021 1.051 1.00 98.25 84 TRP A C 1
ATOM 635 O O . TRP A 1 84 ? 0.613 -1.904 0.902 1.00 98.25 84 TRP A O 1
ATOM 645 N N . VAL A 1 85 ? 2.117 -3.495 0.335 1.00 98.19 85 VAL A N 1
ATOM 646 C CA . VAL A 1 85 ? 2.661 -2.852 -0.855 1.00 98.19 85 VAL A CA 1
ATOM 647 C C . VAL A 1 85 ? 2.928 -3.912 -1.915 1.00 98.19 85 VAL A C 1
ATOM 649 O O . VAL A 1 85 ? 3.368 -5.017 -1.583 1.00 98.19 85 VAL A O 1
ATOM 652 N N . GLY A 1 86 ? 2.686 -3.588 -3.182 1.00 96.88 86 GLY A N 1
ATOM 653 C CA . GLY A 1 86 ? 2.966 -4.500 -4.288 1.00 96.88 86 GLY A CA 1
ATOM 654 C C . GLY A 1 86 ? 3.016 -3.817 -5.647 1.00 96.88 86 GLY A C 1
ATOM 655 O O . GLY A 1 86 ? 2.638 -2.655 -5.786 1.00 96.88 86 GLY A O 1
ATOM 656 N N . GLY A 1 87 ? 3.507 -4.544 -6.648 1.00 95.12 87 GLY A N 1
ATOM 657 C CA . GLY A 1 87 ? 3.702 -4.029 -8.003 1.00 95.12 87 GLY A CA 1
ATOM 658 C C . GLY A 1 87 ? 5.089 -3.423 -8.180 1.00 95.12 87 GLY A C 1
ATOM 659 O O . GLY A 1 87 ? 6.090 -3.969 -7.695 1.00 95.12 87 GLY A O 1
ATOM 660 N N . GLY A 1 88 ? 5.145 -2.293 -8.880 1.00 92.56 88 GLY A N 1
ATOM 661 C CA . GLY A 1 88 ? 6.368 -1.557 -9.160 1.00 92.56 88 GLY A CA 1
ATOM 662 C C . GLY A 1 88 ? 7.382 -2.395 -9.921 1.00 92.56 88 GLY A C 1
ATOM 663 O O . GLY A 1 88 ? 8.539 -2.386 -9.526 1.00 92.56 88 GLY A O 1
ATOM 664 N N . SER A 1 89 ? 6.971 -3.183 -10.914 1.00 90.94 89 SER A N 1
ATOM 665 C CA . SER A 1 89 ? 7.848 -4.072 -11.682 1.00 90.94 89 SER A CA 1
ATOM 666 C C . SER A 1 89 ? 9.075 -3.338 -12.229 1.00 90.94 89 SER A C 1
ATOM 668 O O . SER A 1 89 ? 8.931 -2.327 -12.903 1.00 90.94 89 SER A O 1
ATOM 670 N N . ILE A 1 90 ? 10.275 -3.858 -11.944 1.00 86.88 90 ILE A N 1
ATOM 671 C CA . ILE A 1 90 ? 11.567 -3.337 -12.444 1.00 86.88 90 ILE A CA 1
ATOM 672 C C . ILE A 1 90 ? 12.047 -4.064 -13.711 1.00 86.88 90 ILE A C 1
ATOM 674 O O . ILE A 1 90 ? 13.232 -4.026 -14.053 1.00 86.88 90 ILE A O 1
ATOM 678 N N . ALA A 1 91 ? 11.169 -4.809 -14.376 1.00 78.75 91 ALA A N 1
ATOM 679 C CA . ALA A 1 91 ? 11.516 -5.397 -15.657 1.00 78.75 91 ALA A CA 1
ATOM 680 C C . ALA A 1 91 ? 11.454 -4.324 -16.751 1.00 78.75 91 ALA A C 1
ATOM 682 O O . ALA A 1 91 ? 10.610 -3.430 -16.676 1.00 78.75 91 ALA A O 1
ATOM 683 N N . PRO A 1 92 ? 12.324 -4.401 -17.773 1.00 63.81 92 PRO A N 1
ATOM 684 C CA . PRO A 1 92 ? 12.232 -3.509 -18.914 1.00 63.81 92 PRO A CA 1
ATOM 685 C C . PRO A 1 92 ? 10.888 -3.742 -19.606 1.00 63.81 92 PRO A C 1
ATOM 687 O O . PRO A 1 92 ? 10.668 -4.778 -20.230 1.00 63.81 92 PRO A O 1
ATOM 690 N N . LEU A 1 93 ? 9.986 -2.782 -19.462 1.00 64.44 93 LEU A N 1
ATOM 691 C CA . LEU A 1 93 ? 8.815 -2.674 -20.311 1.00 64.44 93 LEU A CA 1
ATOM 692 C C . LEU A 1 93 ? 9.303 -2.023 -21.603 1.00 64.44 93 LEU A C 1
ATOM 694 O O . LEU A 1 93 ? 9.831 -0.907 -21.566 1.00 64.44 93 LEU A O 1
ATOM 698 N N . GLU A 1 94 ? 9.188 -2.734 -22.725 1.00 58.25 94 GLU A N 1
ATOM 699 C CA . GLU A 1 94 ? 9.351 -2.099 -24.031 1.00 58.25 94 GLU A CA 1
ATOM 700 C C . GLU A 1 94 ? 8.366 -0.913 -24.064 1.00 58.25 94 GLU A C 1
ATOM 702 O O . GLU A 1 94 ? 7.196 -1.077 -23.732 1.00 58.25 94 GLU A O 1
ATOM 707 N N . ASP A 1 95 ? 8.876 0.295 -24.318 1.00 57.16 95 ASP A N 1
ATOM 708 C CA . ASP A 1 95 ? 8.144 1.578 -24.309 1.00 57.16 95 ASP A CA 1
ATOM 709 C C . ASP A 1 95 ? 7.886 2.278 -22.953 1.00 57.16 95 ASP A C 1
ATOM 711 O O . ASP A 1 95 ? 7.161 3.274 -22.907 1.00 57.16 95 ASP A O 1
ATOM 715 N N . SER A 1 96 ? 8.518 1.861 -21.849 1.00 65.69 96 SER A N 1
ATOM 716 C CA . SER A 1 96 ? 8.466 2.627 -20.589 1.00 65.69 96 SER A CA 1
ATOM 717 C C . SER A 1 96 ? 9.567 3.689 -20.491 1.00 65.69 96 SER A C 1
ATOM 719 O O . SER A 1 96 ? 10.755 3.381 -20.568 1.00 65.69 96 SER A O 1
ATOM 721 N N . GLU A 1 97 ? 9.183 4.941 -20.216 1.00 74.00 97 GLU A N 1
ATOM 722 C CA . GLU A 1 97 ? 10.120 6.017 -19.848 1.00 74.00 97 GLU A CA 1
ATOM 723 C C . GLU A 1 97 ? 10.682 5.862 -18.418 1.00 74.00 97 GLU A C 1
ATOM 725 O O . GLU A 1 97 ? 11.628 6.555 -18.040 1.00 74.00 97 GLU A O 1
ATOM 730 N N . LEU A 1 98 ? 10.117 4.957 -17.608 1.00 79.62 98 LEU A N 1
ATOM 731 C CA . LEU A 1 98 ? 10.562 4.708 -16.237 1.00 79.62 98 LEU A CA 1
ATOM 732 C C . LEU A 1 98 ? 11.815 3.833 -16.215 1.00 79.62 98 LEU A C 1
ATOM 734 O O . LEU A 1 98 ? 11.819 2.722 -16.748 1.00 79.62 98 LEU A O 1
ATOM 738 N N . SER A 1 99 ? 12.853 4.307 -15.526 1.00 86.38 99 SER A N 1
ATOM 739 C CA . SER A 1 99 ? 14.035 3.501 -15.231 1.00 86.38 99 SER A CA 1
ATOM 740 C C . SER A 1 99 ? 13.831 2.632 -13.986 1.00 86.38 99 SER A C 1
ATOM 742 O O . SER A 1 99 ? 13.084 2.975 -13.067 1.00 86.38 99 SER A O 1
ATOM 744 N N . ASN A 1 100 ? 14.573 1.525 -13.908 1.00 89.12 100 ASN A N 1
ATOM 745 C CA . ASN A 1 100 ? 14.590 0.668 -12.719 1.00 89.12 100 ASN A CA 1
ATOM 746 C C . ASN A 1 100 ? 14.999 1.435 -11.454 1.00 89.12 100 ASN A C 1
ATOM 748 O O . ASN A 1 100 ? 14.497 1.144 -10.373 1.00 89.12 100 ASN A O 1
ATOM 752 N N . GLU A 1 101 ? 15.894 2.415 -11.589 1.00 91.06 101 GLU A N 1
ATOM 753 C CA . GLU A 1 101 ? 16.320 3.289 -10.494 1.00 91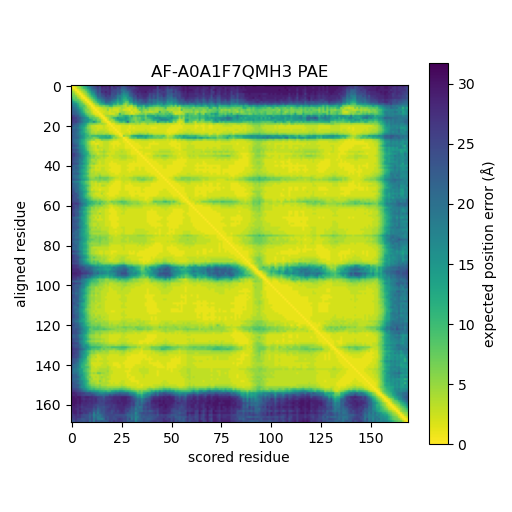.06 101 GLU A CA 1
ATOM 754 C C . GLU A 1 101 ? 15.144 4.114 -9.961 1.00 91.06 101 GLU A C 1
ATOM 756 O O . GLU A 1 101 ? 14.863 4.048 -8.767 1.00 91.06 101 GLU A O 1
ATOM 761 N N . MET A 1 102 ? 14.377 4.769 -10.843 1.00 91.06 102 MET A N 1
ATOM 762 C CA . MET A 1 102 ? 13.191 5.545 -10.451 1.00 91.06 102 MET A CA 1
ATOM 763 C C . MET A 1 102 ? 12.164 4.687 -9.708 1.00 91.06 102 MET A C 1
ATOM 765 O O . MET A 1 102 ? 11.570 5.120 -8.722 1.00 91.06 102 MET A O 1
ATOM 769 N N . ILE A 1 103 ? 11.958 3.451 -10.162 1.00 92.06 103 ILE A N 1
ATOM 770 C CA . ILE A 1 103 ? 11.009 2.527 -9.539 1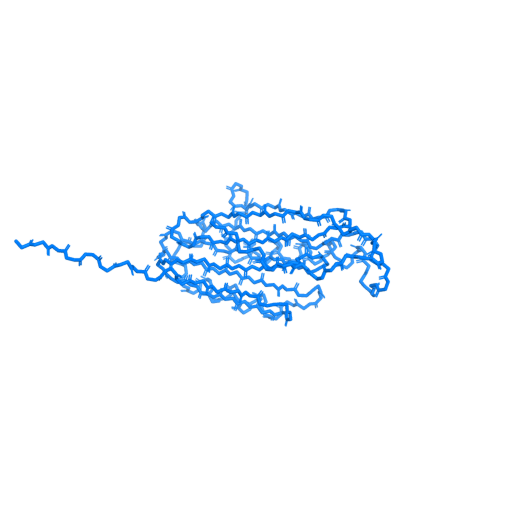.00 92.06 103 ILE A CA 1
ATOM 771 C C . ILE A 1 103 ? 11.502 2.094 -8.152 1.00 92.06 103 ILE A C 1
ATOM 773 O O . ILE A 1 103 ? 10.727 2.105 -7.196 1.00 92.06 103 ILE A O 1
ATOM 777 N N . LEU A 1 104 ? 12.784 1.744 -8.008 1.00 94.31 104 LEU A N 1
ATOM 778 C CA . LEU A 1 104 ? 13.372 1.365 -6.718 1.00 94.31 104 LEU A CA 1
ATOM 779 C C . LEU A 1 104 ? 13.342 2.521 -5.708 1.00 94.31 104 LEU A C 1
ATOM 781 O O . LEU A 1 104 ? 12.984 2.305 -4.548 1.00 94.31 104 LEU A O 1
ATOM 785 N N . GLU A 1 105 ? 13.660 3.740 -6.146 1.00 95.31 105 GLU A N 1
ATOM 786 C CA . GLU A 1 105 ? 13.545 4.951 -5.325 1.00 95.31 105 GLU A CA 1
ATOM 787 C C . GLU A 1 105 ? 12.100 5.197 -4.882 1.00 95.31 105 GLU A C 1
ATOM 789 O O . GLU A 1 105 ? 11.838 5.531 -3.722 1.00 95.31 105 GLU A O 1
ATOM 794 N N . TYR A 1 106 ? 11.139 4.976 -5.777 1.00 95.12 106 TYR A N 1
ATOM 795 C CA . TYR A 1 106 ? 9.727 5.138 -5.463 1.00 95.12 106 TYR A CA 1
ATOM 796 C C . TYR A 1 106 ? 9.223 4.080 -4.466 1.00 95.12 106 TYR A C 1
ATOM 798 O O . TYR A 1 106 ? 8.515 4.428 -3.520 1.00 95.12 106 TYR A O 1
ATOM 806 N N . ARG A 1 107 ? 9.658 2.814 -4.580 1.00 96.44 107 ARG A N 1
ATOM 807 C CA . ARG A 1 107 ? 9.384 1.775 -3.563 1.00 96.44 107 ARG A CA 1
ATOM 808 C C . ARG A 1 107 ? 9.889 2.197 -2.184 1.00 96.44 107 ARG A C 1
ATOM 810 O O . ARG A 1 107 ? 9.152 2.101 -1.205 1.00 96.44 107 ARG A O 1
ATOM 817 N N . ALA A 1 108 ? 11.126 2.693 -2.114 1.00 96.50 108 ALA A N 1
ATOM 818 C CA . ALA A 1 108 ? 11.715 3.176 -0.867 1.00 96.50 108 ALA A CA 1
ATOM 819 C C . ALA A 1 108 ? 10.943 4.379 -0.302 1.00 96.50 108 ALA A C 1
ATOM 821 O O . ALA A 1 108 ? 10.684 4.433 0.897 1.00 96.50 108 ALA A O 1
ATOM 822 N N . THR A 1 109 ? 10.510 5.299 -1.167 1.00 97.06 109 THR A N 1
ATOM 823 C CA . THR A 1 109 ? 9.683 6.454 -0.785 1.00 97.06 109 THR A CA 1
ATOM 824 C C . THR A 1 109 ? 8.349 6.019 -0.176 1.00 97.06 109 THR A C 1
ATOM 826 O O . THR A 1 109 ? 7.934 6.568 0.842 1.00 97.06 109 THR A O 1
ATOM 829 N N . ILE A 1 110 ? 7.693 5.007 -0.753 1.00 97.31 110 ILE A N 1
ATOM 830 C CA 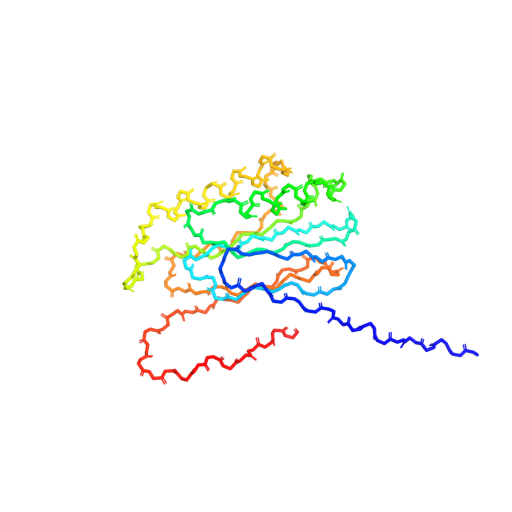. ILE A 1 110 ? 6.441 4.454 -0.219 1.00 97.31 110 ILE A CA 1
ATOM 831 C C . ILE A 1 110 ? 6.658 3.819 1.151 1.00 97.31 110 ILE A C 1
ATOM 833 O O . ILE A 1 110 ? 5.889 4.087 2.074 1.00 97.31 110 ILE A O 1
ATOM 837 N N . GLU A 1 111 ? 7.692 2.988 1.303 1.00 97.25 111 GLU A N 1
ATOM 838 C CA . GLU A 1 111 ? 7.982 2.370 2.599 1.00 97.25 111 GLU A CA 1
ATOM 839 C C . GLU A 1 111 ? 8.305 3.429 3.660 1.00 97.25 111 GLU A C 1
ATOM 841 O O . GLU A 1 111 ? 7.762 3.357 4.761 1.00 97.25 111 GLU A O 1
ATOM 846 N N . GLN A 1 112 ? 9.082 4.461 3.317 1.00 97.94 112 GLN A N 1
ATOM 847 C CA . GLN A 1 112 ? 9.363 5.566 4.232 1.00 97.94 112 GLN A CA 1
ATOM 848 C C . GLN A 1 112 ? 8.086 6.316 4.630 1.00 97.94 112 GLN A C 1
ATOM 850 O O . GLN A 1 112 ? 7.857 6.541 5.814 1.00 97.94 112 GLN A O 1
ATOM 855 N N . ALA A 1 113 ? 7.211 6.645 3.674 1.00 97.56 113 ALA A N 1
ATOM 856 C CA . ALA A 1 113 ? 5.955 7.337 3.962 1.00 97.56 113 ALA A CA 1
ATOM 857 C C . ALA A 1 113 ? 5.029 6.506 4.872 1.00 97.56 113 ALA A C 1
ATOM 859 O O . ALA A 1 113 ? 4.375 7.044 5.770 1.00 97.56 113 ALA A O 1
ATOM 860 N N . LEU A 1 114 ? 4.992 5.184 4.676 1.00 97.75 114 LEU A N 1
ATOM 861 C CA . LEU A 1 114 ? 4.262 4.267 5.551 1.00 97.75 114 LEU A CA 1
ATOM 862 C C . LEU A 1 114 ? 4.865 4.214 6.956 1.00 97.75 114 LEU A C 1
ATOM 864 O O . LEU A 1 114 ? 4.113 4.203 7.932 1.00 97.75 114 LEU A O 1
ATOM 868 N N . GLU A 1 115 ? 6.192 4.177 7.071 1.00 97.00 115 GLU A N 1
ATOM 869 C CA . GLU A 1 115 ? 6.881 4.157 8.362 1.00 97.00 115 GLU A CA 1
ATOM 870 C C . GLU A 1 115 ? 6.696 5.474 9.125 1.00 97.00 115 GLU A C 1
ATOM 872 O O . GLU A 1 115 ? 6.377 5.450 10.314 1.00 97.00 115 GLU A O 1
ATOM 877 N N . ASP A 1 116 ? 6.787 6.612 8.437 1.00 96.69 116 ASP A N 1
ATOM 878 C CA . ASP A 1 116 ? 6.551 7.939 9.013 1.00 96.69 116 ASP A CA 1
ATOM 879 C C . ASP A 1 116 ? 5.107 8.083 9.523 1.00 96.69 116 ASP A C 1
ATOM 881 O O . ASP A 1 116 ? 4.873 8.674 10.578 1.00 96.69 116 ASP A O 1
ATOM 885 N N . THR A 1 117 ? 4.137 7.501 8.807 1.00 96.44 117 THR A N 1
ATOM 886 C CA . THR A 1 117 ? 2.706 7.597 9.145 1.00 96.44 117 THR A CA 1
ATOM 887 C C . THR A 1 117 ? 2.282 6.599 10.229 1.00 96.44 117 THR A C 1
ATOM 889 O O . THR A 1 117 ? 1.507 6.922 11.130 1.00 96.44 117 THR A O 1
ATOM 892 N N . PHE A 1 118 ? 2.751 5.351 10.152 1.0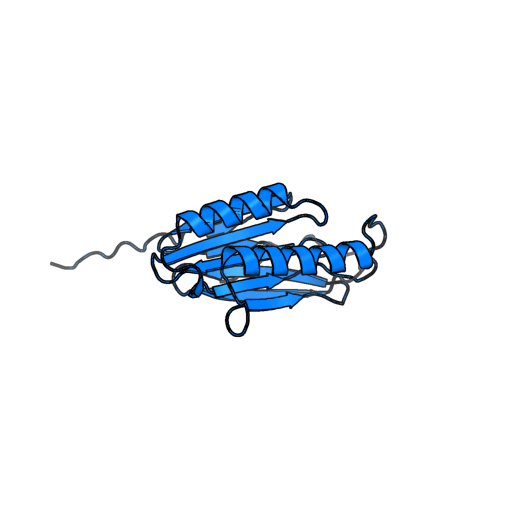0 96.06 118 PHE A N 1
ATOM 893 C CA . PHE A 1 118 ? 2.248 4.248 10.982 1.00 96.06 118 PHE A CA 1
ATOM 894 C C . PHE A 1 118 ? 3.276 3.697 11.973 1.00 96.06 118 PHE A C 1
ATOM 896 O O . PHE A 1 118 ? 2.948 2.774 12.729 1.00 96.06 118 PHE A O 1
ATOM 903 N N . GLY A 1 119 ? 4.498 4.229 11.994 1.00 94.75 119 GLY A N 1
ATOM 904 C CA . GLY A 1 119 ? 5.618 3.736 12.793 1.00 94.75 119 GLY A CA 1
ATOM 905 C C . GLY A 1 119 ? 6.284 2.479 12.208 1.00 94.75 119 GLY A C 1
ATOM 906 O O . GLY A 1 119 ? 5.958 2.062 11.096 1.00 94.75 119 GLY A O 1
ATOM 907 N N . PRO A 1 120 ? 7.157 1.803 12.983 1.00 94.62 120 PRO A N 1
ATOM 908 C CA . PRO A 1 120 ? 8.025 0.729 12.488 1.00 94.62 120 PRO A CA 1
ATOM 909 C C . PRO A 1 120 ? 7.287 -0.393 11.757 1.00 94.62 120 PRO A C 1
ATOM 911 O O . PRO A 1 120 ? 6.353 -0.990 12.302 1.00 94.62 120 PRO A O 1
ATOM 914 N N . LEU A 1 121 ? 7.703 -0.705 10.532 1.00 93.06 121 LEU A N 1
ATOM 915 C CA . LEU A 1 121 ? 6.960 -1.607 9.639 1.00 93.06 121 LEU A CA 1
ATOM 916 C C . LEU A 1 121 ? 7.143 -3.103 9.944 1.00 93.06 121 LEU A C 1
ATOM 918 O O . LEU A 1 121 ? 6.354 -3.934 9.480 1.00 93.06 121 LEU A O 1
ATOM 922 N N . GLU A 1 122 ? 8.191 -3.462 10.689 1.00 90.81 122 GLU A N 1
ATOM 923 C CA . GLU A 1 122 ? 8.586 -4.850 10.936 1.00 90.81 122 GLU A CA 1
ATOM 924 C C . GLU A 1 122 ? 7.426 -5.685 11.511 1.00 90.81 122 GLU A C 1
ATOM 926 O O . GLU A 1 122 ? 6.777 -5.315 12.489 1.00 90.81 122 GLU A O 1
ATOM 931 N N . GLY A 1 123 ? 7.127 -6.812 10.855 1.00 89.00 123 GLY A N 1
ATOM 932 C CA . GLY A 1 123 ? 6.043 -7.721 11.241 1.00 89.00 123 GLY A CA 1
ATOM 933 C C . GLY A 1 123 ? 4.618 -7.257 10.903 1.00 89.00 123 GLY A C 1
ATOM 934 O O . GLY A 1 123 ? 3.673 -7.971 11.239 1.00 89.00 123 GLY A O 1
ATOM 935 N N . ARG A 1 124 ? 4.434 -6.097 10.250 1.00 91.12 124 ARG A N 1
ATOM 936 C CA . ARG A 1 124 ? 3.102 -5.529 9.940 1.00 91.12 124 ARG A CA 1
ATOM 937 C C . ARG A 1 124 ? 2.838 -5.269 8.462 1.00 91.12 124 ARG A C 1
ATOM 939 O O . ARG A 1 124 ? 1.680 -5.096 8.087 1.00 91.12 124 ARG A O 1
ATOM 946 N N . ILE A 1 125 ? 3.886 -5.240 7.645 1.00 96.62 125 ILE A N 1
ATOM 947 C CA . ILE A 1 125 ? 3.793 -5.018 6.203 1.00 96.62 125 ILE A CA 1
ATOM 948 C C . ILE A 1 125 ? 3.999 -6.323 5.423 1.00 96.62 125 ILE A C 1
ATOM 950 O O . ILE A 1 125 ? 4.969 -7.051 5.651 1.00 96.62 125 ILE A O 1
ATOM 954 N N . LYS A 1 126 ? 3.097 -6.603 4.480 1.00 96.62 126 LYS A N 1
ATOM 955 C CA . LYS A 1 126 ? 3.300 -7.591 3.413 1.00 96.62 126 LYS A CA 1
ATOM 956 C C . LYS A 1 126 ? 3.867 -6.868 2.189 1.00 96.62 126 LYS A C 1
ATOM 958 O O . LYS A 1 126 ? 3.302 -5.865 1.763 1.00 96.62 126 LYS A O 1
ATOM 963 N N . ARG A 1 127 ? 4.983 -7.362 1.652 1.00 97.31 127 ARG A N 1
ATOM 964 C CA . ARG A 1 127 ? 5.657 -6.793 0.478 1.00 97.31 127 ARG A CA 1
ATOM 965 C C . ARG A 1 127 ? 5.588 -7.783 -0.674 1.00 97.31 127 ARG A C 1
ATOM 967 O O . ARG A 1 127 ? 6.236 -8.823 -0.604 1.00 97.31 127 ARG A O 1
ATOM 974 N N . ASP A 1 128 ? 4.855 -7.429 -1.718 1.00 96.88 128 ASP A N 1
ATOM 975 C CA . ASP A 1 128 ? 4.734 -8.198 -2.958 1.00 96.88 128 ASP A CA 1
ATOM 976 C C . ASP A 1 128 ? 5.343 -7.401 -4.129 1.00 96.88 128 ASP A C 1
ATOM 978 O O . ASP A 1 128 ? 4.695 -7.103 -5.134 1.00 96.88 128 ASP A O 1
ATOM 982 N N . TRP A 1 129 ? 6.601 -6.983 -3.958 1.00 96.19 129 TRP A N 1
ATOM 983 C CA . TRP A 1 129 ? 7.365 -6.262 -4.976 1.00 96.19 129 TRP A CA 1
ATOM 984 C C . TRP A 1 129 ? 7.698 -7.159 -6.174 1.00 96.19 129 TRP A C 1
ATOM 986 O O . TRP A 1 129 ? 8.193 -8.273 -5.997 1.00 96.19 129 TRP A O 1
ATOM 996 N N . LEU A 1 130 ? 7.497 -6.653 -7.394 1.00 93.19 130 LEU A N 1
ATOM 997 C CA . LEU A 1 130 ? 7.702 -7.429 -8.621 1.00 93.19 130 LEU A CA 1
ATOM 998 C C . LEU A 1 130 ? 9.086 -7.181 -9.227 1.00 93.19 130 LEU A C 1
ATOM 1000 O O . LEU A 1 130 ? 9.440 -6.056 -9.552 1.00 93.19 130 LEU A O 1
ATOM 1004 N N . ASN A 1 131 ? 9.899 -8.216 -9.418 1.00 89.31 131 ASN A N 1
ATOM 1005 C CA . ASN A 1 131 ? 11.212 -8.058 -10.070 1.00 89.31 131 ASN A CA 1
ATOM 1006 C C . ASN A 1 131 ? 11.219 -8.495 -11.540 1.00 89.31 131 ASN A C 1
ATOM 1008 O O . ASN A 1 131 ? 12.216 -8.319 -12.234 1.00 89.31 131 ASN A O 1
ATOM 1012 N N . GLU A 1 132 ? 10.108 -9.057 -12.001 1.00 87.19 132 GLU A N 1
ATOM 1013 C CA . GLU A 1 132 ? 9.937 -9.648 -13.323 1.00 87.19 132 GLU A CA 1
ATOM 1014 C C . GLU A 1 132 ? 8.819 -8.930 -14.076 1.00 87.19 132 GLU A C 1
ATOM 1016 O O . GLU A 1 132 ? 8.009 -8.223 -13.466 1.00 87.19 132 GLU A O 1
ATOM 1021 N N . ASN A 1 133 ? 8.762 -9.131 -15.395 1.00 85.19 133 ASN A N 1
ATOM 1022 C CA . ASN A 1 133 ? 7.737 -8.539 -16.249 1.00 85.19 133 ASN A CA 1
ATOM 1023 C C . ASN A 1 133 ? 6.383 -9.196 -15.958 1.00 85.19 133 ASN A C 1
ATOM 1025 O O . ASN A 1 133 ? 6.023 -10.230 -16.518 1.00 85.19 133 ASN A O 1
ATOM 1029 N N . SER A 1 134 ? 5.681 -8.638 -14.983 1.00 90.06 134 SER A N 1
ATOM 1030 C CA . SER A 1 134 ? 4.480 -9.193 -14.381 1.00 90.06 134 SER A CA 1
ATOM 1031 C C . SER A 1 134 ? 3.634 -8.055 -13.833 1.00 90.06 134 SER A C 1
ATOM 1033 O O . SER A 1 134 ? 4.149 -6.977 -13.526 1.00 90.06 134 SER A O 1
ATOM 1035 N N . CYS A 1 135 ? 2.344 -8.323 -13.705 1.00 91.50 135 CYS A N 1
ATOM 1036 C CA . CYS A 1 135 ? 1.394 -7.480 -13.005 1.00 91.50 135 CYS A CA 1
ATOM 1037 C C . CYS A 1 135 ? 0.924 -8.201 -11.745 1.00 91.50 135 CYS A C 1
ATOM 1039 O O . CYS A 1 135 ? 0.905 -9.434 -11.700 1.00 91.50 135 CYS A O 1
ATOM 1041 N N . ILE A 1 136 ? 0.522 -7.436 -10.736 1.00 93.88 136 ILE A N 1
ATOM 1042 C CA . ILE A 1 136 ? -0.146 -7.975 -9.555 1.00 93.88 136 ILE A CA 1
ATOM 1043 C C . ILE A 1 136 ? -1.519 -7.335 -9.387 1.00 93.88 136 ILE A C 1
ATOM 1045 O O . ILE A 1 136 ? -1.670 -6.115 -9.461 1.00 93.88 136 ILE A O 1
ATOM 1049 N N . ASP A 1 137 ? -2.502 -8.181 -9.134 1.00 95.38 137 ASP A N 1
ATOM 1050 C CA . ASP A 1 137 ? -3.836 -7.794 -8.707 1.00 95.38 137 ASP A CA 1
ATOM 1051 C C . ASP A 1 137 ? -3.903 -7.931 -7.188 1.00 95.38 137 ASP A C 1
ATOM 1053 O O . ASP A 1 137 ? -3.260 -8.809 -6.600 1.00 95.38 137 ASP A O 1
ATOM 1057 N N . CYS A 1 138 ? -4.653 -7.056 -6.528 1.00 96.56 138 CYS A N 1
ATOM 1058 C CA . CYS A 1 138 ? -4.786 -7.063 -5.079 1.00 96.56 138 CYS A CA 1
ATOM 1059 C C . CYS A 1 138 ? -6.216 -6.766 -4.652 1.00 96.56 138 CYS A C 1
ATOM 1061 O O . CYS A 1 138 ? -6.785 -5.743 -5.031 1.00 96.56 138 CYS A O 1
ATOM 1063 N N . SER A 1 139 ? -6.744 -7.613 -3.772 1.00 96.62 139 SER A N 1
ATOM 1064 C CA . SER A 1 139 ? -8.058 -7.441 -3.159 1.00 96.62 139 SER A CA 1
ATOM 1065 C C . SER A 1 139 ? -7.915 -7.435 -1.632 1.00 96.62 139 SER A C 1
ATOM 1067 O O . SER A 1 139 ? -7.444 -8.397 -1.018 1.00 96.62 139 SER A O 1
ATOM 1069 N N . LEU A 1 140 ? -8.343 -6.346 -0.991 1.00 96.81 140 LEU A N 1
ATOM 1070 C CA . LEU A 1 140 ? -8.402 -6.176 0.459 1.00 96.81 140 LEU A CA 1
ATOM 1071 C C . LEU A 1 140 ? -9.836 -6.381 0.956 1.00 96.81 140 LEU A C 1
ATOM 1073 O O . LEU A 1 140 ? -10.724 -5.552 0.742 1.00 96.81 140 LEU A O 1
ATOM 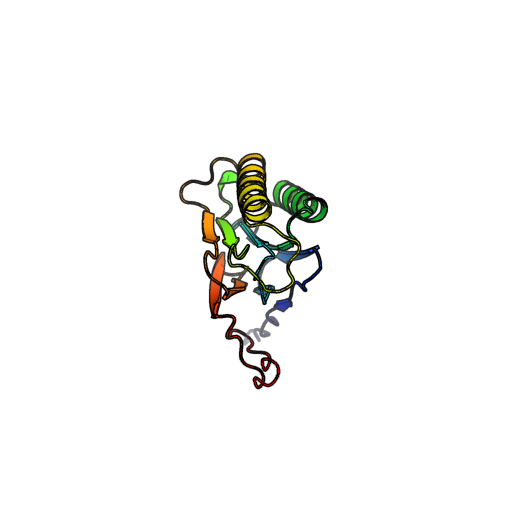1077 N N . ASN A 1 141 ? -10.054 -7.451 1.715 1.00 95.56 141 ASN A N 1
ATOM 1078 C CA . ASN A 1 141 ? -11.317 -7.695 2.395 1.00 95.56 141 ASN A CA 1
ATOM 1079 C C . ASN A 1 141 ? -11.373 -6.908 3.712 1.00 95.56 141 ASN A C 1
ATOM 1081 O O . ASN A 1 141 ? -10.842 -7.331 4.735 1.00 95.56 141 ASN A O 1
ATOM 1085 N N . VAL A 1 142 ? -12.090 -5.784 3.738 1.00 95.44 142 VAL A N 1
ATOM 1086 C CA . VAL A 1 142 ? -12.180 -4.896 4.916 1.00 95.44 142 VAL A CA 1
ATOM 1087 C C . VAL A 1 142 ? -12.932 -5.536 6.087 1.00 95.44 142 VAL A C 1
ATOM 1089 O O . VAL A 1 142 ? -12.810 -5.107 7.236 1.00 95.44 142 VAL A O 1
ATOM 1092 N N . ARG A 1 143 ? -13.711 -6.596 5.841 1.00 92.56 143 ARG A N 1
ATOM 1093 C CA . ARG A 1 143 ? -14.388 -7.319 6.925 1.00 92.56 143 ARG A CA 1
ATOM 1094 C C . ARG A 1 143 ? -13.391 -8.113 7.772 1.00 92.56 143 ARG A C 1
ATOM 1096 O O . ARG A 1 143 ? -13.569 -8.159 8.997 1.00 92.56 143 ARG A O 1
ATOM 1103 N N . THR A 1 144 ? -12.419 -8.758 7.121 1.00 92.38 144 THR A N 1
ATOM 1104 C CA . THR A 1 144 ? -11.465 -9.701 7.735 1.00 92.38 144 THR A CA 1
ATOM 1105 C C . THR A 1 144 ? -10.069 -9.104 7.921 1.00 92.38 144 THR A C 1
ATOM 1107 O O . THR A 1 144 ? -9.392 -9.455 8.886 1.00 92.38 144 THR A O 1
ATOM 1110 N N . GLY A 1 145 ? -9.679 -8.151 7.078 1.00 92.75 145 GLY A N 1
ATOM 1111 C CA . GLY A 1 145 ? -8.306 -7.667 6.931 1.00 92.75 145 GLY A CA 1
ATOM 1112 C C . GLY A 1 145 ? -7.453 -8.529 6.004 1.00 92.75 145 GLY A C 1
ATOM 1113 O O . GLY A 1 145 ? -6.255 -8.296 5.895 1.00 92.75 145 GLY A O 1
ATOM 1114 N N . GLU A 1 146 ? -8.038 -9.548 5.371 1.00 95.00 146 GLU A N 1
ATOM 1115 C CA . GLU A 1 146 ? -7.296 -10.427 4.471 1.00 95.00 146 GLU A CA 1
ATOM 1116 C C . GLU A 1 146 ? -6.964 -9.703 3.170 1.00 95.00 146 GLU A C 1
ATOM 1118 O O . GLU A 1 146 ? -7.821 -9.053 2.568 1.00 95.00 146 GLU A O 1
ATOM 1123 N N . ILE A 1 147 ? -5.710 -9.852 2.754 1.00 94.50 147 ILE A N 1
ATOM 1124 C CA . ILE A 1 147 ? -5.180 -9.353 1.490 1.00 94.50 147 ILE A CA 1
ATOM 1125 C C . ILE A 1 147 ? -4.935 -10.562 0.598 1.00 94.50 147 ILE A C 1
ATOM 1127 O O . ILE A 1 147 ? -4.121 -11.430 0.930 1.00 94.50 147 ILE A O 1
ATOM 1131 N N . HIS A 1 148 ? -5.642 -10.606 -0.523 1.00 95.81 148 HIS A N 1
ATOM 1132 C CA . HIS A 1 148 ? -5.412 -11.566 -1.588 1.00 95.81 148 HIS A CA 1
ATOM 1133 C C . HIS A 1 148 ? -4.638 -10.888 -2.713 1.00 95.81 148 HIS A C 1
ATOM 1135 O O . HIS A 1 148 ? -4.915 -9.736 -3.033 1.00 95.81 148 HIS A O 1
ATOM 1141 N N . THR A 1 149 ? -3.668 -11.592 -3.289 1.00 96.25 149 THR A N 1
ATOM 1142 C CA . THR A 1 149 ? -2.887 -11.089 -4.419 1.00 96.25 149 THR A CA 1
ATOM 1143 C C . THR A 1 149 ? -2.695 -12.172 -5.465 1.00 96.25 149 THR A C 1
ATOM 1145 O O . THR A 1 149 ? -2.310 -13.287 -5.103 1.00 96.25 149 THR A O 1
ATOM 1148 N N . GLU A 1 150 ? -2.877 -11.826 -6.734 1.00 96.06 150 GLU A N 1
ATOM 1149 C CA . GLU A 1 150 ? -2.619 -12.699 -7.883 1.00 96.06 150 GLU A CA 1
ATOM 1150 C C . GLU A 1 150 ? -1.543 -12.057 -8.763 1.00 96.06 150 GLU A C 1
ATOM 1152 O O . GLU A 1 150 ? -1.652 -10.888 -9.114 1.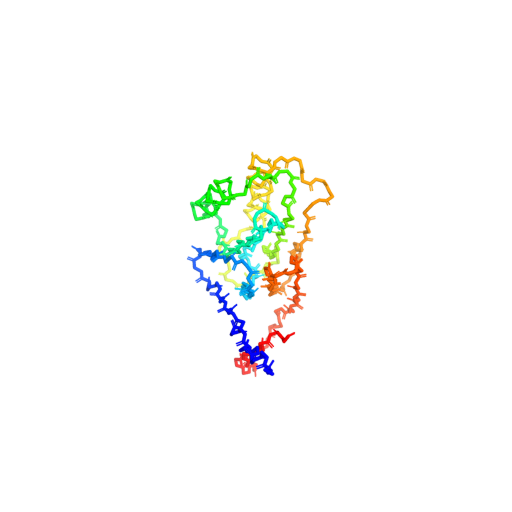00 96.06 150 GLU A O 1
ATOM 1157 N N . ILE A 1 151 ? -0.475 -12.797 -9.076 1.00 92.62 151 ILE A N 1
ATOM 1158 C CA . ILE A 1 151 ? 0.604 -12.321 -9.950 1.00 92.62 151 ILE A CA 1
ATOM 1159 C C . ILE A 1 151 ? 0.429 -12.973 -11.315 1.00 92.62 151 ILE A C 1
ATOM 1161 O O . ILE A 1 151 ? 0.471 -14.201 -11.425 1.00 92.62 151 ILE A O 1
ATOM 1165 N N . THR A 1 152 ? 0.304 -12.145 -12.345 1.00 89.25 152 THR A N 1
ATOM 1166 C CA . THR A 1 152 ? 0.136 -12.576 -13.732 1.00 89.25 152 THR A CA 1
ATOM 1167 C C . THR A 1 152 ? 1.365 -12.154 -14.539 1.00 89.25 152 THR A C 1
ATOM 1169 O O . THR A 1 152 ? 1.671 -10.959 -14.597 1.00 89.25 152 THR A O 1
ATOM 1172 N N . PRO A 1 153 ? 2.107 -13.091 -15.158 1.00 83.50 153 PRO A N 1
ATOM 1173 C CA . PRO A 1 153 ? 3.195 -12.747 -16.067 1.00 83.50 153 PRO A CA 1
ATOM 1174 C C . PRO A 1 153 ? 2.668 -11.916 -17.238 1.00 83.50 153 PRO A C 1
ATOM 1176 O O . PRO A 1 153 ? 1.636 -12.254 -17.818 1.00 83.50 153 PRO A O 1
ATOM 1179 N N . VAL A 1 154 ? 3.393 -10.867 -17.622 1.00 73.19 154 VAL A N 1
ATOM 1180 C CA . VAL A 1 154 ? 3.128 -10.163 -18.879 1.00 73.19 154 VAL A CA 1
ATOM 1181 C C . VAL A 1 154 ? 3.755 -11.014 -19.978 1.00 73.19 154 VAL A C 1
ATOM 1183 O O . VAL A 1 154 ? 4.957 -10.933 -20.238 1.00 73.19 154 VAL A O 1
ATOM 1186 N N . ILE A 1 155 ? 2.962 -11.914 -20.558 1.00 60.31 155 ILE A N 1
ATOM 1187 C CA . ILE A 1 155 ? 3.382 -12.688 -21.725 1.00 60.31 155 ILE A CA 1
ATOM 1188 C C . ILE A 1 155 ? 3.356 -11.725 -22.920 1.00 60.31 155 ILE A C 1
ATOM 1190 O O . ILE A 1 155 ? 2.304 -11.148 -23.194 1.00 60.31 155 ILE A O 1
ATOM 1194 N N . PRO A 1 156 ? 4.474 -11.512 -23.634 1.00 50.59 156 PRO A N 1
ATOM 1195 C CA . PRO A 1 156 ? 4.424 -10.840 -24.920 1.00 50.59 156 PRO A CA 1
ATOM 1196 C C . PRO A 1 156 ? 3.797 -11.823 -25.913 1.00 50.59 156 PRO A C 1
ATOM 1198 O O . PRO A 1 156 ? 4.494 -12.690 -26.435 1.00 50.59 156 PRO A O 1
ATOM 1201 N N . ASP A 1 157 ? 2.484 -11.757 -26.128 1.00 47.44 157 ASP A N 1
ATOM 1202 C CA . ASP A 1 157 ? 1.850 -12.536 -27.191 1.00 47.44 157 ASP A CA 1
ATOM 1203 C C . ASP A 1 157 ? 0.847 -11.681 -27.970 1.00 47.44 157 ASP A C 1
ATOM 1205 O O . ASP A 1 157 ? -0.133 -11.169 -27.428 1.00 47.44 157 ASP A O 1
ATOM 1209 N N . ASP A 1 158 ? 1.098 -11.553 -29.273 1.00 48.84 158 ASP A N 1
ATOM 1210 C CA . ASP A 1 158 ? 0.342 -10.777 -30.269 1.00 48.84 158 ASP A CA 1
ATOM 1211 C C . ASP A 1 158 ? -1.103 -11.292 -30.497 1.00 48.84 158 ASP A C 1
ATOM 1213 O O . ASP A 1 158 ? -1.739 -10.946 -31.494 1.00 48.84 158 ASP A O 1
ATOM 1217 N N . ASN A 1 159 ? -1.640 -12.158 -29.626 1.00 49.34 159 ASN A N 1
ATOM 1218 C CA . ASN A 1 159 ? -2.906 -12.863 -29.852 1.00 49.34 159 ASN A CA 1
ATOM 1219 C C . ASN A 1 159 ? -3.809 -13.065 -28.625 1.00 49.34 159 ASN A C 1
ATOM 1221 O O . ASN A 1 159 ? -4.820 -13.760 -28.766 1.00 49.34 159 ASN A O 1
ATOM 1225 N N . ASP A 1 160 ? -3.527 -12.481 -27.458 1.00 47.44 160 ASP A N 1
ATOM 1226 C CA . ASP A 1 160 ? -4.441 -12.661 -26.323 1.00 47.44 160 ASP A CA 1
ATOM 1227 C C . ASP A 1 160 ? -5.691 -11.763 -26.452 1.00 47.44 160 ASP A C 1
ATOM 1229 O O . ASP A 1 160 ? -5.578 -10.536 -26.563 1.00 47.44 160 ASP A O 1
ATOM 1233 N N . PRO A 1 161 ? -6.915 -12.334 -26.454 1.00 45.88 161 PRO A N 1
ATOM 1234 C CA . PRO A 1 161 ? -8.121 -11.536 -26.293 1.00 45.88 161 PRO A CA 1
ATOM 1235 C C . PRO A 1 161 ? -8.085 -10.838 -24.922 1.00 45.88 161 PRO A C 1
ATOM 1237 O O . PRO A 1 161 ? -7.507 -11.378 -23.976 1.00 45.88 161 PRO A O 1
ATOM 1240 N N . PRO A 1 162 ? -8.690 -9.641 -24.795 1.00 41.34 162 PRO A N 1
ATOM 1241 C CA . PRO A 1 162 ? -8.621 -8.853 -23.570 1.00 41.34 162 PRO A CA 1
ATOM 1242 C C . PRO A 1 162 ? -9.050 -9.693 -22.360 1.00 41.34 162 PRO A C 1
ATOM 1244 O O . PRO A 1 162 ? -9.990 -10.486 -22.494 1.00 41.34 162 PRO A O 1
ATOM 1247 N N . PRO A 1 163 ? -8.390 -9.531 -21.197 1.00 45.31 163 PRO A N 1
ATOM 1248 C CA . PRO A 1 163 ? -8.676 -10.341 -20.024 1.00 45.31 163 PRO A CA 1
ATOM 1249 C C . PRO A 1 163 ? -10.160 -10.217 -19.677 1.00 45.31 163 PRO A C 1
ATOM 1251 O O . PRO A 1 163 ? -10.661 -9.134 -19.371 1.00 45.31 163 PRO A O 1
ATOM 1254 N N . GLU A 1 164 ? -10.883 -11.334 -19.765 1.00 46.25 164 GLU A N 1
ATOM 1255 C CA . GLU A 1 164 ? -12.245 -11.406 -19.253 1.00 46.25 164 GLU A CA 1
ATOM 1256 C C . GLU A 1 164 ? -12.178 -11.119 -17.754 1.00 46.25 164 GLU A C 1
ATOM 1258 O O . GLU A 1 164 ? -11.446 -11.804 -17.041 1.00 46.25 164 GLU A O 1
ATOM 1263 N N . HIS A 1 165 ? -12.915 -10.098 -17.304 1.00 42.09 165 HIS A N 1
ATOM 1264 C CA . HIS A 1 165 ? -13.047 -9.682 -15.908 1.00 42.09 165 HIS A CA 1
ATOM 1265 C C . HIS A 1 165 ? -13.168 -10.894 -14.970 1.00 42.09 165 HIS A C 1
ATOM 1267 O O . HIS A 1 165 ? -14.264 -11.411 -14.731 1.00 42.09 165 HIS A O 1
ATOM 1273 N N . ARG A 1 166 ? -12.042 -11.351 -14.417 1.00 42.91 166 ARG A N 1
ATOM 1274 C CA . ARG A 1 166 ? -12.028 -12.360 -13.365 1.00 42.91 166 ARG A CA 1
ATOM 1275 C C . ARG A 1 166 ? -12.269 -11.633 -12.064 1.00 42.91 166 ARG A C 1
ATOM 1277 O O . ARG A 1 166 ? -11.365 -11.076 -11.464 1.00 42.91 166 ARG A O 1
ATOM 1284 N N . THR A 1 167 ? -13.528 -11.622 -11.651 1.00 38.09 167 THR A N 1
ATOM 1285 C CA . THR A 1 167 ? -13.875 -11.232 -10.290 1.00 38.09 167 THR A CA 1
ATOM 1286 C C . THR A 1 167 ? -13.287 -12.288 -9.357 1.00 38.09 167 THR A C 1
ATOM 1288 O O . THR A 1 167 ? -13.663 -13.461 -9.436 1.00 38.09 167 THR A O 1
ATOM 1291 N N . LEU A 1 168 ? -12.344 -11.894 -8.504 1.00 41.22 168 LEU A N 1
ATOM 1292 C CA . LEU A 1 168 ? -11.799 -12.758 -7.462 1.00 41.22 168 LEU A CA 1
ATOM 1293 C C . LEU A 1 168 ? -12.902 -12.991 -6.411 1.00 41.22 168 LEU A C 1
ATOM 1295 O O . LEU A 1 168 ? -13.358 -12.059 -5.749 1.00 41.22 168 LEU A O 1
ATOM 1299 N N . TYR A 1 169 ? -13.416 -14.225 -6.347 1.00 36.84 169 TYR A N 1
ATOM 1300 C CA . TYR A 1 169 ? -14.590 -14.618 -5.546 1.00 36.84 169 TYR A CA 1
ATOM 1301 C C . TYR A 1 169 ? -14.324 -14.741 -4.038 1.00 36.84 169 TYR A C 1
ATOM 1303 O O . TYR A 1 169 ? -13.290 -15.335 -3.661 1.00 36.84 169 TYR A O 1
#

Solvent-accessible surface area (backbone atoms only — not comparable to full-atom values): 9547 Å² total; per-residue (Å²): 136,82,82,81,77,75,80,75,78,72,46,72,44,78,32,54,86,81,50,36,66,47,76,49,63,62,56,29,37,40,33,38,67,69,17,22,60,28,34,34,44,36,43,30,27,84,59,82,17,34,26,38,38,33,29,33,44,73,90,61,54,67,59,58,52,52,50,50,55,52,47,54,75,65,34,82,50,45,76,68,37,41,35,36,39,31,14,35,24,54,34,90,54,89,89,55,92,73,49,52,64,60,42,53,52,42,54,52,50,50,53,49,52,48,30,75,67,29,40,84,52,82,97,36,56,49,78,51,69,32,74,46,59,31,24,31,31,40,38,38,31,31,61,80,65,50,74,48,74,50,79,45,72,62,74,94,59,104,75,72,73,77,81,73,86,76,77,87,126